Protein AF-A0A314XGK0-F1 (afdb_monomer_lite)

pLDDT: mean 71.23, std 17.17, range [35.41, 93.19]

Organism: NCBI:txid2094558

Structure (mmCIF, N/CA/C/O backbone):
data_AF-A0A314XGK0-F1
#
_entry.id   AF-A0A314XGK0-F1
#
loop_
_atom_site.group_PDB
_atom_site.id
_atom_site.type_symbol
_atom_site.label_atom_id
_atom_site.label_alt_id
_atom_site.label_comp_id
_atom_site.label_asym_id
_atom_site.label_entity_id
_atom_site.label_seq_id
_atom_site.pdbx_PDB_ins_code
_atom_site.Cartn_x
_atom_site.Cartn_y
_atom_site.Cartn_z
_atom_site.occupancy
_atom_site.B_iso_or_equiv
_atom_site.auth_seq_id
_atom_site.auth_comp_id
_atom_site.auth_asym_id
_atom_site.auth_atom_id
_atom_site.pdbx_PDB_model_num
ATOM 1 N N . MET A 1 1 ? -36.079 16.507 51.668 1.00 37.91 1 MET A N 1
ATOM 2 C CA . MET A 1 1 ? -36.231 15.730 50.423 1.00 37.91 1 MET A CA 1
ATOM 3 C C . MET A 1 1 ? -34.972 15.984 49.620 1.00 37.91 1 MET A C 1
ATOM 5 O O . MET A 1 1 ? -34.804 17.100 49.151 1.00 37.91 1 MET A O 1
ATOM 9 N N . ASN A 1 2 ? -34.054 15.017 49.591 1.00 41.25 2 ASN A N 1
ATOM 10 C CA . ASN A 1 2 ? -32.813 15.105 48.821 1.00 41.25 2 ASN A CA 1
ATOM 11 C C . ASN A 1 2 ? -33.102 14.506 47.443 1.00 41.25 2 ASN A C 1
ATOM 13 O O . ASN A 1 2 ? -33.451 13.330 47.365 1.00 41.25 2 ASN A O 1
ATOM 17 N N . GLY A 1 3 ? -33.053 15.331 46.400 1.00 44.31 3 GLY A N 1
ATOM 18 C CA . GLY A 1 3 ? -33.114 14.877 45.015 1.00 44.31 3 GLY A CA 1
ATOM 19 C C . GLY A 1 3 ? -31.699 14.581 44.547 1.00 44.31 3 GLY A C 1
ATOM 20 O O . GLY A 1 3 ? -30.918 15.507 44.353 1.00 44.31 3 GLY A O 1
ATOM 21 N N . GLU A 1 4 ? -31.358 13.303 44.436 1.00 52.06 4 GLU A N 1
ATOM 22 C CA . GLU A 1 4 ? -30.161 12.863 43.727 1.00 52.06 4 GLU A CA 1
ATOM 23 C C . GLU A 1 4 ? -30.485 12.902 42.233 1.00 52.06 4 GLU A C 1
ATOM 25 O O . GLU A 1 4 ? -31.260 12.092 41.723 1.00 52.06 4 GLU A O 1
ATOM 30 N N . GLU A 1 5 ? -29.959 13.911 41.545 1.00 52.94 5 GLU A N 1
ATOM 31 C CA . GLU A 1 5 ? -30.041 14.005 40.092 1.00 52.94 5 GLU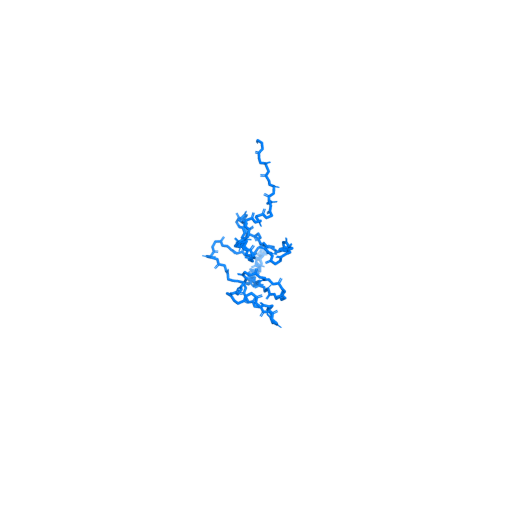 A CA 1
ATOM 32 C C . GLU A 1 5 ? -29.028 13.028 39.494 1.00 52.94 5 GLU A C 1
ATOM 34 O O . GLU A 1 5 ? -27.817 13.249 39.506 1.00 52.94 5 GLU A O 1
ATOM 39 N N . ASN A 1 6 ? -29.554 11.899 39.029 1.00 48.62 6 ASN A N 1
ATOM 40 C CA . ASN A 1 6 ? -28.810 10.845 38.364 1.00 48.62 6 ASN A CA 1
ATOM 41 C C . ASN A 1 6 ? -28.422 11.338 36.957 1.00 48.62 6 ASN A C 1
ATOM 43 O O . ASN A 1 6 ? -29.228 11.295 36.029 1.00 48.62 6 ASN A O 1
ATOM 47 N N . PHE A 1 7 ? -27.210 11.877 36.812 1.00 49.81 7 PHE A N 1
ATOM 48 C CA . PHE A 1 7 ? -26.617 12.164 35.506 1.00 49.81 7 PHE A CA 1
ATOM 49 C C . PHE A 1 7 ? -26.160 10.840 34.886 1.00 49.81 7 PHE A C 1
ATOM 51 O O . PHE A 1 7 ? -25.028 10.398 35.074 1.00 49.81 7 PHE A O 1
ATOM 58 N N . GLU A 1 8 ? -27.065 10.185 34.164 1.00 53.44 8 GLU A N 1
ATOM 59 C CA . GLU A 1 8 ? -26.702 9.113 33.244 1.00 53.44 8 GLU A CA 1
ATOM 60 C C . GLU A 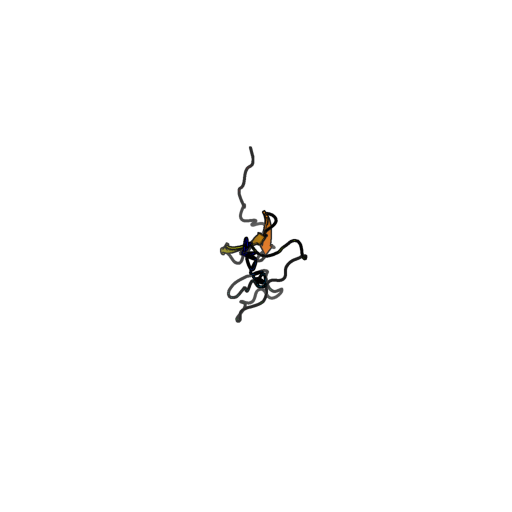1 8 ? -25.984 9.758 32.054 1.00 53.44 8 GLU A C 1
ATOM 62 O O . GLU A 1 8 ? -26.595 10.320 31.146 1.00 53.44 8 GLU A O 1
ATOM 67 N N . GLU A 1 9 ? -24.654 9.765 32.123 1.00 55.84 9 GLU A N 1
ATOM 68 C CA . GLU A 1 9 ? -23.783 10.188 31.036 1.00 55.84 9 GLU A CA 1
ATOM 69 C C . GLU A 1 9 ? -24.006 9.224 29.862 1.00 55.84 9 GLU A C 1
ATOM 71 O O . GLU A 1 9 ? -23.566 8.074 29.866 1.00 55.84 9 GLU A O 1
ATOM 76 N N . GLU A 1 10 ? -24.794 9.675 28.889 1.00 54.50 10 GLU A N 1
ATOM 77 C CA . GLU A 1 10 ? -25.159 8.925 27.695 1.00 54.50 10 GLU A CA 1
ATOM 78 C C . GLU A 1 10 ? -23.894 8.707 26.848 1.00 54.50 10 GLU A C 1
ATOM 80 O O . GLU A 1 10 ? -23.490 9.547 26.039 1.00 54.50 10 GLU A O 1
ATOM 85 N N . VAL A 1 11 ? -23.212 7.584 27.083 1.00 62.22 11 VAL A N 1
ATOM 86 C CA . VAL A 1 11 ? -22.030 7.178 26.319 1.00 62.22 11 VAL A CA 1
ATOM 87 C C . VAL A 1 11 ? -22.475 6.895 24.886 1.00 62.22 11 VAL A C 1
ATOM 89 O O . VAL A 1 11 ? -22.950 5.806 24.562 1.00 62.22 11 VAL A O 1
ATOM 92 N N . LYS A 1 12 ? -22.329 7.888 24.006 1.00 60.94 12 LYS A N 1
ATOM 93 C CA . LYS A 1 12 ? -22.464 7.712 22.560 1.00 60.94 12 LYS A CA 1
ATOM 94 C C . LYS A 1 12 ? -21.389 6.734 22.092 1.00 60.94 12 LYS A C 1
ATOM 96 O O . LYS A 1 12 ? -20.236 7.113 21.906 1.00 60.94 12 LYS A O 1
ATOM 101 N N . MET A 1 13 ? -21.768 5.473 21.904 1.00 59.44 13 MET A N 1
ATOM 102 C CA . MET A 1 13 ? -20.959 4.535 21.135 1.00 59.44 13 MET A CA 1
ATOM 103 C C . MET A 1 13 ? -20.929 5.036 19.690 1.00 59.44 13 MET A C 1
ATOM 105 O O . MET A 1 13 ? -21.920 4.935 18.968 1.00 59.44 13 MET A O 1
ATOM 109 N N . GLU A 1 14 ? -19.816 5.642 19.281 1.00 65.12 14 GLU A N 1
ATOM 110 C CA . GLU A 1 14 ? -19.561 5.872 17.865 1.00 65.12 14 GLU A CA 1
ATOM 111 C C . GLU A 1 14 ? -19.382 4.505 17.200 1.00 65.12 14 GLU A C 1
ATOM 113 O O . GLU A 1 14 ? -18.463 3.760 17.539 1.00 65.12 14 GLU A O 1
ATOM 118 N N . GLU A 1 15 ? -20.283 4.152 16.279 1.00 67.81 15 GLU A N 1
ATOM 119 C CA . GLU A 1 15 ? -20.070 3.003 15.400 1.00 67.81 15 GLU A CA 1
ATOM 120 C C . GLU A 1 15 ? -18.752 3.203 14.651 1.00 67.81 15 GLU A C 1
ATOM 122 O O . GLU A 1 15 ? -18.566 4.183 13.918 1.00 67.81 15 GLU A O 1
ATOM 127 N N . GLU A 1 16 ? -17.829 2.266 14.846 1.00 68.19 16 GLU A N 1
ATOM 128 C CA . GLU A 1 16 ? -16.545 2.266 14.168 1.00 68.19 16 GLU A CA 1
ATOM 129 C C . GLU A 1 16 ? -16.799 2.065 12.668 1.00 68.19 16 GLU A C 1
ATOM 131 O O . GLU A 1 16 ? -17.145 0.977 12.205 1.00 68.19 16 GLU A O 1
ATOM 136 N N . LYS A 1 17 ? -16.709 3.152 11.893 1.00 77.06 17 LYS A N 1
ATOM 137 C CA . LYS A 1 17 ? -16.924 3.095 10.445 1.00 77.06 17 LYS A CA 1
ATOM 138 C C . LYS A 1 17 ? -15.896 2.160 9.824 1.00 77.06 17 LYS A C 1
ATOM 140 O O . LYS A 1 17 ? -14.692 2.368 9.980 1.00 77.06 17 LYS A O 1
ATOM 145 N N . GLU A 1 18 ? -16.377 1.178 9.067 1.00 82.06 18 GLU A N 1
ATOM 146 C CA . GLU A 1 18 ? -15.515 0.273 8.318 1.00 82.06 18 GLU A CA 1
ATOM 147 C C . GLU A 1 18 ? -14.613 1.079 7.374 1.00 82.06 18 GLU A C 1
ATOM 149 O O . GLU A 1 18 ? -15.072 1.847 6.521 1.00 82.06 18 GLU A O 1
ATOM 154 N N . LYS A 1 19 ? -13.301 0.931 7.551 1.00 88.25 19 LYS A N 1
ATOM 155 C CA . LYS A 1 19 ? -12.306 1.572 6.694 1.00 88.25 19 LYS A CA 1
ATOM 156 C C . LYS A 1 19 ? -12.119 0.708 5.453 1.00 88.25 19 LYS A C 1
ATOM 158 O O . LYS A 1 19 ? -11.884 -0.491 5.563 1.00 88.25 19 LYS A O 1
ATOM 163 N N . VAL A 1 20 ? -12.163 1.320 4.271 1.00 90.75 20 VAL A N 1
ATOM 164 C CA . VAL A 1 20 ? -11.937 0.636 2.989 1.00 90.75 20 VAL A CA 1
ATOM 165 C C . VAL A 1 20 ? -10.803 1.327 2.247 1.00 90.75 20 VAL A C 1
ATOM 167 O O . VAL A 1 20 ? -10.788 2.551 2.123 1.00 90.75 20 VAL A O 1
ATOM 170 N N . VAL A 1 21 ? -9.858 0.538 1.737 1.00 90.00 21 VAL A N 1
ATOM 171 C CA . VAL A 1 21 ? -8.734 1.033 0.937 1.00 90.00 21 VAL A CA 1
ATOM 172 C C . VAL A 1 21 ? -8.999 0.772 -0.539 1.00 90.00 21 VAL A C 1
ATOM 174 O O . VAL A 1 21 ? -9.359 -0.337 -0.938 1.00 90.00 21 VAL A O 1
ATOM 177 N N . PHE A 1 22 ? -8.773 1.800 -1.355 1.00 91.31 22 PHE A N 1
ATOM 178 C CA . PHE A 1 22 ? -8.857 1.729 -2.809 1.00 91.31 22 PHE A CA 1
ATOM 179 C C . PHE A 1 22 ? -7.493 1.991 -3.443 1.00 91.31 22 PHE A C 1
ATOM 181 O O . PHE A 1 22 ? -6.711 2.801 -2.951 1.00 91.31 22 PHE A O 1
ATOM 188 N N . MET A 1 23 ? -7.236 1.339 -4.574 1.00 87.75 23 MET A N 1
ATOM 189 C CA . MET A 1 23 ? -6.052 1.549 -5.403 1.00 87.75 23 MET A CA 1
ATOM 190 C C . MET A 1 23 ? -6.449 1.732 -6.872 1.00 87.75 23 MET A C 1
ATOM 192 O O . MET A 1 23 ? -7.405 1.115 -7.346 1.00 87.75 23 MET A O 1
ATOM 196 N N . TRP A 1 24 ? -5.730 2.590 -7.594 1.00 90.75 24 TRP A N 1
ATOM 197 C CA . TRP A 1 24 ? -5.895 2.805 -9.033 1.00 90.75 24 TRP A CA 1
ATOM 198 C C . TRP A 1 24 ? -4.614 3.390 -9.646 1.00 90.75 24 TRP A C 1
ATOM 200 O O . TRP A 1 24 ? -3.699 3.795 -8.930 1.00 90.75 24 TRP A O 1
ATOM 210 N N . GLY A 1 25 ? -4.541 3.442 -10.976 1.00 87.88 25 GLY A N 1
ATOM 211 C CA . GLY A 1 25 ? -3.376 3.930 -11.711 1.00 87.88 25 GLY A CA 1
ATOM 212 C C . GLY A 1 25 ? -2.367 2.830 -12.047 1.00 87.88 25 GLY A C 1
ATOM 213 O O . GLY A 1 25 ? -2.719 1.661 -12.217 1.00 87.88 25 GLY A O 1
ATOM 214 N N . TYR A 1 26 ? -1.100 3.216 -12.208 1.00 83.00 26 TYR A N 1
ATOM 215 C CA . TYR A 1 26 ? -0.036 2.303 -12.625 1.00 83.00 26 TYR A CA 1
ATOM 216 C C . TYR A 1 26 ? 0.558 1.548 -11.429 1.00 83.00 26 TYR A C 1
ATOM 218 O O . TYR A 1 26 ? 1.453 2.043 -10.745 1.00 83.00 26 TYR A O 1
ATOM 226 N N . LEU A 1 27 ? 0.040 0.342 -11.189 1.00 78.00 27 LEU A N 1
ATOM 227 C CA . LEU A 1 27 ? 0.460 -0.574 -10.124 1.00 78.00 27 LEU A CA 1
ATOM 228 C C . LEU A 1 27 ? 0.788 -1.947 -10.736 1.00 78.00 27 LEU A C 1
ATOM 230 O O . LEU A 1 27 ? 0.018 -2.899 -10.574 1.00 78.00 27 LEU A O 1
ATOM 234 N N . PRO A 1 28 ? 1.883 -2.056 -11.517 1.00 68.19 28 PRO A N 1
ATOM 235 C CA . PRO A 1 28 ? 2.373 -3.344 -12.004 1.00 68.19 28 PRO A CA 1
ATOM 236 C C . PRO A 1 28 ? 2.492 -4.314 -10.821 1.00 68.19 28 PRO A C 1
ATOM 238 O O . PRO A 1 28 ? 2.972 -3.931 -9.768 1.00 68.19 28 PRO A O 1
ATOM 241 N N . GLY A 1 29 ? 1.978 -5.536 -10.949 1.00 70.25 29 GLY A N 1
ATOM 242 C CA . GLY A 1 29 ? 1.889 -6.501 -9.840 1.00 70.25 29 GLY A CA 1
ATOM 243 C C . GLY A 1 29 ? 0.528 -6.555 -9.137 1.00 70.25 29 GLY A C 1
ATOM 244 O O . GLY A 1 29 ? 0.206 -7.574 -8.537 1.00 70.25 29 GLY A O 1
ATOM 245 N N . ALA A 1 30 ? -0.329 -5.538 -9.285 1.00 71.38 30 ALA A N 1
ATOM 246 C CA . ALA A 1 30 ? -1.720 -5.613 -8.820 1.00 71.38 30 ALA A CA 1
ATOM 247 C C . ALA A 1 30 ? -2.603 -6.512 -9.706 1.00 71.38 30 ALA A C 1
ATOM 249 O O . ALA A 1 30 ? -3.591 -7.077 -9.243 1.00 71.38 30 ALA A O 1
ATOM 250 N N . LEU A 1 31 ? -2.249 -6.634 -10.990 1.00 72.31 31 LEU A N 1
ATOM 251 C CA . LEU A 1 31 ? -2.931 -7.471 -11.975 1.00 72.31 31 LEU A CA 1
ATOM 252 C C . LEU A 1 31 ? -1.930 -8.390 -12.687 1.00 72.31 31 LEU A C 1
ATOM 254 O O . LEU A 1 31 ? -0.836 -7.924 -13.026 1.00 72.31 31 LEU A O 1
ATOM 258 N N . PRO A 1 32 ? -2.317 -9.636 -13.036 1.00 73.94 32 PRO A N 1
ATOM 259 C CA . PRO A 1 32 ? -1.463 -10.545 -13.807 1.00 73.94 32 PRO A CA 1
ATOM 260 C C . PRO A 1 32 ? -0.983 -9.944 -15.134 1.00 73.94 32 PRO A C 1
ATOM 262 O O . PRO A 1 32 ? 0.143 -10.172 -15.559 1.00 73.94 32 PRO A O 1
ATOM 265 N N . GLN A 1 33 ? -1.828 -9.129 -15.772 1.00 78.31 33 GLN A N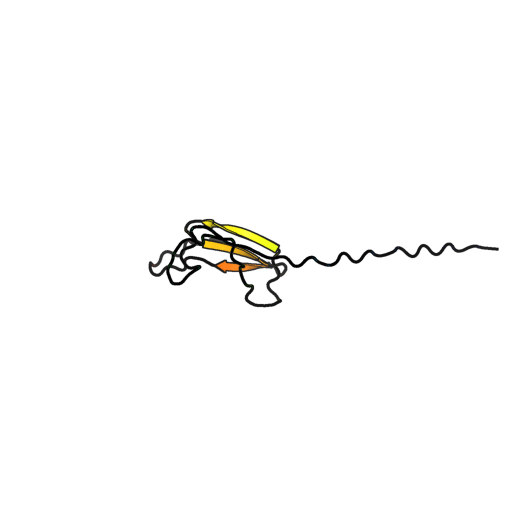 1
ATOM 266 C CA . GLN A 1 33 ? -1.548 -8.500 -17.065 1.00 78.31 33 GLN A CA 1
ATOM 267 C C . GLN A 1 33 ? -0.700 -7.222 -16.960 1.00 78.31 33 GLN A C 1
ATOM 269 O O . GLN A 1 33 ? -0.358 -6.639 -17.984 1.00 78.31 33 GLN A O 1
ATOM 274 N N . ARG A 1 34 ? -0.382 -6.759 -15.739 1.00 78.25 34 ARG A N 1
ATOM 275 C CA . ARG A 1 34 ? 0.369 -5.515 -15.460 1.00 78.25 34 ARG A CA 1
ATOM 276 C C . ARG A 1 34 ? -0.209 -4.250 -16.108 1.00 78.25 34 ARG A C 1
ATOM 278 O O . ARG A 1 34 ? 0.474 -3.233 -16.203 1.00 78.25 34 ARG A O 1
ATOM 285 N N . SER A 1 35 ? -1.467 -4.295 -16.534 1.00 84.50 35 SER A N 1
ATOM 286 C CA . SER A 1 35 ? -2.185 -3.142 -17.061 1.00 84.50 35 SER A CA 1
ATOM 287 C C . SER A 1 35 ? -2.500 -2.143 -15.940 1.00 84.50 35 SER A C 1
ATOM 289 O O . SER A 1 35 ? -2.748 -2.563 -14.806 1.00 84.50 35 SER A O 1
ATOM 291 N N . PRO A 1 36 ? -2.559 -0.833 -16.235 1.00 86.06 36 PRO A N 1
ATOM 292 C CA . PRO A 1 36 ? -3.039 0.153 -15.274 1.00 86.06 36 PRO A CA 1
ATOM 293 C C . PRO A 1 36 ? -4.466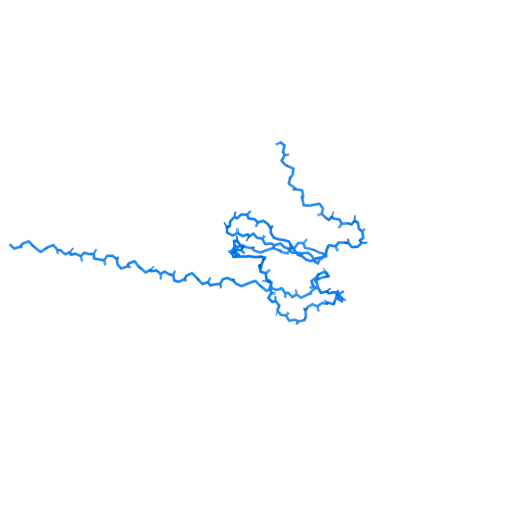 -0.158 -14.803 1.00 86.06 36 PRO A C 1
ATOM 295 O O . PRO A 1 36 ? -5.314 -0.581 -15.590 1.00 86.06 36 PRO A O 1
ATOM 298 N N . LEU A 1 37 ? -4.745 0.106 -13.528 1.00 86.38 37 LEU A N 1
ATOM 299 C CA . LEU A 1 37 ? -6.098 0.097 -12.982 1.00 86.38 37 LEU A CA 1
ATOM 300 C C . LEU A 1 37 ? -6.798 1.401 -13.378 1.00 86.38 37 LEU A C 1
ATOM 302 O O . LEU A 1 37 ? -6.411 2.480 -12.929 1.00 86.38 37 LEU A O 1
ATOM 306 N N . LEU A 1 38 ? -7.824 1.301 -14.222 1.00 91.69 38 LEU A N 1
ATOM 307 C CA . LEU A 1 38 ? -8.545 2.462 -14.762 1.00 91.69 38 LEU A CA 1
ATOM 308 C C . LEU A 1 38 ? -9.661 2.979 -13.841 1.00 91.69 38 LEU A C 1
ATOM 310 O O . LEU A 1 38 ? -10.245 4.026 -14.108 1.00 91.69 38 LEU A O 1
ATOM 314 N N . SER A 1 39 ? -9.956 2.260 -12.761 1.00 92.81 39 SER A N 1
ATOM 315 C CA . SER A 1 39 ? -10.984 2.609 -11.782 1.00 92.81 39 SER A CA 1
ATOM 316 C C . SER A 1 39 ? -10.535 2.243 -10.364 1.00 92.81 39 SER A C 1
ATOM 318 O O . SER A 1 39 ? -9.748 1.300 -10.208 1.00 92.81 39 SER A O 1
ATOM 320 N N . PRO A 1 40 ? -11.050 2.933 -9.326 1.00 93.19 40 PRO A N 1
ATOM 321 C CA . PRO A 1 40 ? -10.821 2.552 -7.936 1.00 93.19 40 PRO A CA 1
ATOM 322 C C . PRO A 1 40 ? -11.156 1.077 -7.709 1.00 93.19 40 PRO A C 1
ATOM 324 O O . PRO A 1 40 ? -12.264 0.628 -7.993 1.00 93.19 40 PRO A O 1
ATOM 327 N N . THR A 1 41 ? -10.180 0.320 -7.219 1.00 88.25 41 THR A N 1
ATOM 328 C CA . THR A 1 41 ? -10.297 -1.116 -6.947 1.00 88.25 41 THR A CA 1
ATOM 329 C C . THR A 1 41 ? -10.037 -1.368 -5.470 1.00 88.25 41 THR A C 1
ATOM 331 O O . THR A 1 41 ? -9.092 -0.813 -4.914 1.00 88.25 41 THR A O 1
ATOM 334 N N . ILE A 1 42 ? -10.873 -2.187 -4.831 1.00 88.94 42 ILE A N 1
ATOM 335 C CA . ILE A 1 42 ? -10.755 -2.496 -3.400 1.00 88.94 42 ILE A CA 1
ATOM 336 C C . ILE A 1 42 ? -9.485 -3.313 -3.144 1.00 88.94 42 ILE A C 1
ATOM 338 O O . ILE A 1 42 ? -9.276 -4.358 -3.766 1.00 88.94 42 ILE A O 1
ATOM 342 N N . VAL A 1 43 ? -8.677 -2.867 -2.182 1.00 86.19 43 VAL A N 1
ATOM 343 C CA . VAL A 1 43 ? -7.569 -3.644 -1.617 1.00 86.19 43 VAL A CA 1
ATOM 344 C C . VAL A 1 43 ? -8.130 -4.541 -0.521 1.00 86.19 43 VAL A C 1
ATOM 346 O O . VAL A 1 43 ? -8.729 -4.060 0.439 1.00 86.19 43 VAL A O 1
ATOM 349 N N . ARG A 1 44 ? -7.964 -5.858 -0.666 1.00 82.25 44 ARG A N 1
ATOM 350 C CA . ARG A 1 44 ? -8.442 -6.831 0.327 1.00 82.25 44 ARG A CA 1
ATOM 351 C C . ARG A 1 44 ? -7.404 -7.031 1.426 1.00 82.25 44 ARG A C 1
ATOM 353 O O . ARG A 1 44 ? -6.216 -7.153 1.133 1.00 82.25 44 ARG A O 1
ATOM 360 N N . THR A 1 45 ? -7.859 -7.105 2.673 1.00 73.62 45 THR A N 1
ATOM 361 C CA . THR A 1 45 ? -7.011 -7.503 3.799 1.00 73.62 45 THR A CA 1
ATOM 362 C C . THR A 1 45 ? -6.788 -9.023 3.782 1.00 73.62 45 THR A C 1
ATOM 364 O O . THR A 1 45 ? -7.673 -9.771 3.357 1.00 73.62 45 THR A O 1
ATOM 367 N N . PRO A 1 46 ? -5.626 -9.514 4.248 1.00 69.50 46 PRO A N 1
ATOM 368 C CA . PRO A 1 46 ? -5.374 -10.950 4.373 1.00 69.50 46 PRO A CA 1
ATOM 369 C C . PRO A 1 46 ? -6.091 -11.611 5.568 1.00 69.50 46 PRO A C 1
ATOM 371 O O . PRO A 1 46 ? -6.018 -12.828 5.710 1.00 69.50 46 PRO A O 1
ATOM 374 N N . GLY A 1 47 ? -6.792 -10.842 6.409 1.00 72.06 47 GLY A N 1
ATOM 375 C CA . GLY A 1 47 ? -7.499 -11.330 7.596 1.00 72.06 47 GLY A CA 1
ATOM 376 C C . GLY A 1 47 ? -8.129 -10.196 8.412 1.00 72.06 47 GLY A C 1
ATOM 377 O O . GLY A 1 47 ? -7.885 -9.017 8.139 1.00 72.06 47 GLY A O 1
ATOM 378 N N . ALA A 1 48 ? -8.945 -10.549 9.409 1.00 70.88 48 ALA A N 1
ATOM 379 C CA . ALA A 1 48 ? -9.632 -9.591 10.285 1.00 70.88 48 ALA A CA 1
ATOM 380 C C . ALA A 1 48 ? -8.664 -8.815 11.202 1.00 70.88 48 ALA A C 1
ATOM 382 O O . ALA A 1 48 ? -8.966 -7.713 11.642 1.00 70.88 48 ALA A O 1
ATOM 383 N N . GLU A 1 49 ? -7.469 -9.349 11.453 1.00 69.44 49 GLU A N 1
ATOM 384 C CA . GLU A 1 49 ? -6.410 -8.733 12.259 1.00 69.44 49 GLU A CA 1
ATOM 385 C C . GLU A 1 49 ? -5.651 -7.594 11.544 1.00 69.44 49 GLU A C 1
ATOM 387 O O . GLU A 1 49 ? -4.756 -6.964 12.125 1.00 69.44 49 GLU A O 1
ATOM 392 N N . TYR A 1 50 ? -6.005 -7.333 10.283 1.00 71.56 50 TYR A N 1
ATOM 393 C CA . TYR A 1 50 ? -5.382 -6.354 9.394 1.00 71.56 50 TYR A CA 1
ATOM 394 C C . TYR A 1 50 ? -6.303 -5.158 9.102 1.00 71.56 50 TYR A C 1
ATOM 396 O O . TYR A 1 50 ? -6.335 -4.663 7.977 1.00 71.56 50 TYR A O 1
ATOM 404 N N . THR A 1 51 ? -7.046 -4.673 10.102 1.00 86.50 51 THR A N 1
ATOM 405 C CA . THR A 1 51 ? -7.827 -3.429 9.987 1.00 86.50 51 THR A CA 1
ATOM 406 C C . THR A 1 51 ? -6.925 -2.261 9.602 1.00 86.50 51 THR A C 1
ATOM 408 O O . THR A 1 51 ? -5.853 -2.084 10.184 1.00 86.50 51 THR A O 1
ATOM 411 N N . TRP A 1 52 ? -7.350 -1.463 8.622 1.00 89.62 52 TRP A N 1
ATOM 412 C CA . TRP A 1 52 ? -6.553 -0.370 8.074 1.00 89.62 52 TRP A CA 1
ATOM 413 C C . TRP A 1 52 ? -6.365 0.772 9.069 1.00 89.62 52 TRP A C 1
ATOM 415 O O . TRP A 1 52 ? -7.330 1.269 9.644 1.00 89.62 52 TRP A O 1
ATOM 425 N N . LYS A 1 53 ? -5.129 1.246 9.205 1.00 91.12 53 LYS A N 1
ATOM 426 C CA . LYS A 1 53 ? -4.804 2.462 9.952 1.00 91.12 53 LYS A CA 1
ATOM 427 C C . LYS A 1 53 ? -4.429 3.603 9.021 1.00 91.12 53 LYS A C 1
ATOM 429 O O . LYS A 1 53 ? -4.996 4.684 9.132 1.00 91.12 53 LYS A O 1
ATOM 434 N N . ASP A 1 54 ? -3.496 3.341 8.110 1.00 92.19 54 ASP A N 1
ATOM 435 C CA . ASP A 1 54 ? -2.980 4.327 7.162 1.00 92.19 54 ASP A CA 1
ATOM 436 C C . ASP A 1 54 ? -2.432 3.647 5.896 1.00 92.19 54 ASP A C 1
ATOM 438 O O . ASP A 1 54 ? -2.112 2.453 5.917 1.00 92.19 54 ASP A O 1
ATOM 442 N N . VAL A 1 55 ? -2.319 4.396 4.797 1.00 90.69 55 VAL A N 1
ATOM 443 C CA . VAL A 1 55 ? -1.825 3.922 3.496 1.00 90.69 55 VAL A CA 1
ATOM 444 C C . VAL A 1 55 ? -0.802 4.886 2.907 1.00 90.69 55 VAL A C 1
ATOM 446 O O . VAL A 1 55 ? -0.939 6.103 3.000 1.00 90.69 55 VAL A O 1
ATOM 449 N N . CYS A 1 56 ? 0.210 4.351 2.229 1.00 87.50 56 CYS A N 1
ATOM 450 C CA . CYS A 1 56 ? 1.189 5.159 1.517 1.00 87.50 56 CYS A CA 1
ATOM 451 C C . CYS A 1 56 ? 1.557 4.560 0.154 1.00 87.50 56 CYS A C 1
ATOM 453 O O . CYS A 1 56 ? 1.614 3.344 -0.049 1.00 87.50 56 CYS A O 1
ATOM 455 N N . GLY A 1 57 ? 1.809 5.448 -0.810 1.00 82.00 57 GLY A N 1
ATOM 456 C CA . GLY A 1 57 ? 2.372 5.067 -2.101 1.00 82.00 57 GLY A CA 1
ATOM 457 C C . GLY A 1 57 ? 3.853 4.726 -1.947 1.00 82.00 57 GLY A C 1
ATOM 458 O O . GLY A 1 57 ? 4.612 5.508 -1.384 1.00 82.00 57 GLY A O 1
ATOM 459 N N . GLY A 1 58 ? 4.269 3.571 -2.458 1.00 69.12 58 GLY A N 1
ATOM 460 C CA . GLY A 1 58 ? 5.645 3.080 -2.372 1.00 69.12 58 GLY A CA 1
ATOM 461 C C . GLY A 1 58 ? 6.536 3.451 -3.562 1.00 69.12 58 GLY A C 1
ATOM 462 O O . GLY A 1 58 ? 7.727 3.159 -3.538 1.00 69.12 58 GLY A O 1
ATOM 463 N N . GLY A 1 59 ? 5.977 4.096 -4.596 1.00 69.56 59 GLY A N 1
ATOM 464 C CA . GLY A 1 59 ? 6.680 4.391 -5.852 1.00 69.56 59 GLY A CA 1
ATOM 465 C C . GLY A 1 59 ? 6.826 3.160 -6.757 1.00 69.56 59 GLY A C 1
ATOM 466 O O . GLY A 1 59 ? 6.611 2.033 -6.328 1.00 69.56 59 GLY A O 1
ATOM 467 N N . CYS A 1 60 ? 7.132 3.364 -8.044 1.00 72.81 60 CYS A N 1
ATOM 468 C CA . CYS A 1 60 ? 7.414 2.292 -9.023 1.00 72.81 60 CYS A CA 1
ATOM 469 C C . CYS A 1 60 ? 6.365 1.159 -9.122 1.00 72.81 60 CYS A C 1
ATOM 471 O O . CYS A 1 60 ? 6.692 0.044 -9.521 1.00 72.81 60 CYS A O 1
ATOM 473 N N . GLY A 1 61 ? 5.099 1.431 -8.787 1.00 75.31 61 GLY A N 1
ATOM 474 C CA . GLY A 1 61 ? 4.044 0.415 -8.791 1.00 75.31 61 GLY A CA 1
ATOM 475 C C . GLY A 1 61 ? 3.916 -0.404 -7.509 1.00 75.31 61 GLY A C 1
ATOM 476 O O . GLY A 1 61 ? 3.253 -1.437 -7.526 1.00 75.31 61 GLY A O 1
ATOM 477 N N . PHE A 1 62 ? 4.530 0.046 -6.417 1.00 77.25 62 PHE A N 1
ATOM 478 C CA . PHE A 1 62 ? 4.418 -0.526 -5.081 1.00 77.25 62 PHE A CA 1
ATOM 479 C C . PHE A 1 62 ? 3.573 0.367 -4.164 1.00 77.25 62 PHE A C 1
ATOM 481 O O . PHE A 1 62 ? 3.519 1.590 -4.333 1.00 77.25 62 PHE A O 1
ATOM 488 N N . ALA A 1 63 ? 2.924 -0.237 -3.175 1.00 83.19 63 ALA A N 1
ATOM 489 C CA . ALA A 1 63 ? 2.160 0.447 -2.142 1.00 83.19 63 ALA A CA 1
ATOM 490 C C . ALA A 1 63 ? 2.237 -0.317 -0.816 1.00 83.19 63 ALA A C 1
ATOM 492 O O . ALA A 1 63 ? 2.491 -1.526 -0.783 1.00 83.19 63 ALA A O 1
ATOM 493 N N . MET A 1 64 ? 2.031 0.410 0.280 1.00 87.25 64 MET A N 1
ATOM 494 C CA . MET A 1 64 ? 2.050 -0.143 1.628 1.00 87.25 64 MET A CA 1
ATOM 495 C C . MET A 1 64 ? 0.878 0.381 2.456 1.00 87.25 64 MET A C 1
ATOM 497 O O . MET A 1 64 ? 0.332 1.454 2.196 1.00 87.25 64 MET A O 1
ATOM 501 N N . ALA A 1 65 ? 0.534 -0.365 3.498 1.00 87.94 65 ALA A N 1
ATOM 502 C CA . ALA A 1 65 ? -0.387 0.058 4.536 1.00 87.94 65 ALA A CA 1
ATOM 503 C C . ALA A 1 65 ? 0.108 -0.355 5.918 1.00 87.94 65 ALA A C 1
ATOM 505 O O . ALA A 1 65 ? 0.802 -1.362 6.078 1.00 87.94 65 ALA A O 1
ATOM 506 N N . LEU A 1 66 ? -0.314 0.413 6.915 1.00 89.00 66 LEU A N 1
ATOM 507 C CA . LEU A 1 66 ? -0.179 0.090 8.325 1.00 89.00 66 LEU A CA 1
ATOM 508 C C . LEU A 1 66 ? -1.526 -0.426 8.838 1.00 89.00 66 LEU A C 1
ATOM 510 O O . LEU A 1 66 ? -2.562 0.194 8.580 1.00 89.00 66 LEU A O 1
ATOM 514 N N . SER A 1 67 ? -1.523 -1.542 9.565 1.00 88.19 67 SER A N 1
ATOM 515 C CA . SER A 1 67 ? -2.706 -2.003 10.293 1.00 88.19 67 SER A CA 1
ATOM 516 C C . SER A 1 67 ? -2.818 -1.346 11.670 1.00 88.19 67 SER A C 1
ATOM 518 O O . SER A 1 67 ? -1.831 -0.862 12.230 1.00 88.19 67 SER A O 1
ATOM 520 N N . GLU A 1 68 ? -4.004 -1.395 12.275 1.00 87.94 68 GLU A N 1
ATOM 521 C CA . GLU A 1 68 ? -4.205 -0.945 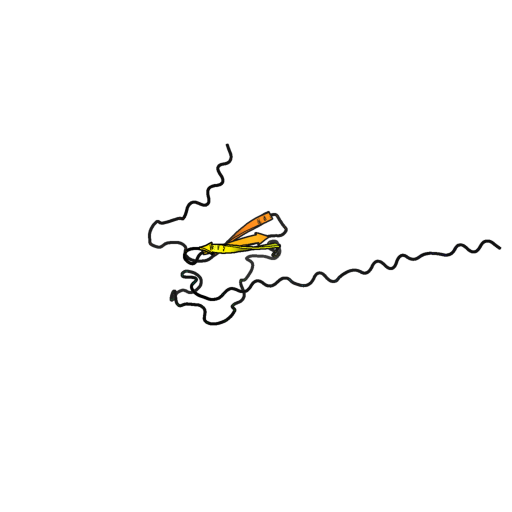13.662 1.00 87.94 68 GLU A CA 1
ATOM 522 C C . GLU A 1 68 ? -3.345 -1.730 14.662 1.00 87.94 68 GLU A C 1
ATOM 524 O O . GLU A 1 68 ? -2.845 -1.173 15.637 1.00 87.94 68 GLU A O 1
ATOM 529 N N . SER A 1 69 ? -3.079 -3.005 14.362 1.00 84.88 69 SER A N 1
ATOM 530 C CA . SER A 1 69 ? -2.171 -3.873 15.121 1.00 84.88 69 SER A CA 1
ATOM 531 C C . SER A 1 69 ? -0.678 -3.574 14.901 1.00 84.88 69 SER A C 1
ATOM 533 O O . SER A 1 69 ? 0.170 -4.237 15.497 1.00 84.88 69 SER A O 1
ATOM 535 N N . GLY A 1 70 ? -0.334 -2.599 14.051 1.00 86.62 70 GLY A N 1
ATOM 536 C CA . GLY A 1 70 ? 1.046 -2.204 13.756 1.00 86.62 70 GLY A CA 1
ATOM 537 C C . GLY A 1 70 ? 1.766 -3.087 12.730 1.00 86.62 70 GLY A C 1
ATOM 538 O O . GLY A 1 70 ? 2.980 -2.973 12.572 1.00 86.62 70 GLY A O 1
ATOM 539 N N . LYS A 1 71 ? 1.053 -3.972 12.024 1.00 84.25 71 LYS A N 1
ATOM 540 C CA . LYS A 1 71 ? 1.620 -4.790 10.943 1.00 84.25 71 LYS A CA 1
ATOM 541 C C . LYS A 1 71 ? 1.736 -3.961 9.664 1.00 84.25 71 LYS A C 1
ATOM 543 O O . LYS A 1 71 ? 0.849 -3.174 9.344 1.00 84.25 71 LYS A O 1
ATOM 548 N N . ILE A 1 72 ? 2.812 -4.186 8.912 1.00 85.56 72 ILE A N 1
ATOM 549 C CA . ILE A 1 72 ? 3.012 -3.592 7.586 1.00 85.56 72 ILE A CA 1
ATOM 550 C C . ILE A 1 72 ? 2.480 -4.567 6.537 1.00 85.56 72 ILE A C 1
ATOM 552 O O . ILE A 1 72 ? 2.843 -5.743 6.529 1.00 85.56 72 ILE A O 1
ATOM 556 N N . ILE A 1 73 ? 1.621 -4.067 5.658 1.00 82.94 73 ILE A N 1
ATOM 557 C CA . ILE A 1 73 ? 1.046 -4.794 4.528 1.00 82.94 73 ILE A CA 1
ATOM 558 C C . ILE A 1 73 ? 1.614 -4.166 3.262 1.00 82.94 73 ILE A C 1
ATOM 560 O O . ILE A 1 73 ? 1.655 -2.942 3.149 1.00 82.94 73 ILE A O 1
ATOM 564 N N . THR A 1 74 ? 2.054 -4.984 2.313 1.00 81.31 74 THR A N 1
ATOM 565 C CA . THR A 1 74 ? 2.675 -4.519 1.072 1.00 81.31 74 THR A CA 1
ATOM 566 C C . THR A 1 74 ? 2.020 -5.175 -0.138 1.00 81.31 74 THR A C 1
ATOM 568 O O . THR A 1 74 ? 1.611 -6.335 -0.080 1.00 81.31 74 THR A O 1
ATOM 571 N N . TRP A 1 75 ? 1.886 -4.434 -1.237 1.00 78.06 75 TRP A N 1
ATOM 572 C CA . TRP A 1 75 ? 1.398 -4.963 -2.513 1.00 78.06 75 TRP A CA 1
ATOM 573 C C . TRP A 1 75 ? 1.952 -4.166 -3.694 1.00 78.06 75 TRP A C 1
ATOM 575 O O . TRP A 1 75 ? 2.487 -3.067 -3.540 1.00 78.06 75 TRP A O 1
ATOM 585 N N . GLY A 1 76 ? 1.800 -4.719 -4.895 1.00 74.94 76 GLY A N 1
ATOM 586 C CA . GLY A 1 76 ? 2.351 -4.148 -6.119 1.00 74.94 76 GLY A CA 1
ATOM 587 C C . GLY A 1 76 ? 3.511 -4.977 -6.651 1.00 74.94 76 GLY A C 1
ATOM 588 O O . GLY A 1 76 ? 3.550 -6.187 -6.438 1.00 74.94 76 GLY A O 1
ATOM 589 N N . SER A 1 77 ? 4.416 -4.344 -7.393 1.00 65.88 77 SER A N 1
ATOM 590 C CA . SER A 1 77 ? 5.405 -5.054 -8.208 1.00 65.88 77 SER A CA 1
ATOM 591 C C . SER A 1 77 ? 6.445 -5.759 -7.343 1.00 65.88 77 SER A C 1
ATOM 593 O O . SER A 1 77 ? 7.473 -5.178 -7.009 1.00 65.88 77 SER A O 1
ATOM 595 N N . THR A 1 78 ? 6.209 -7.029 -7.026 1.00 60.28 78 THR A N 1
ATOM 596 C CA . THR A 1 78 ? 7.282 -7.968 -6.707 1.00 60.28 78 THR A CA 1
ATOM 597 C C . THR A 1 78 ? 7.938 -8.344 -8.028 1.00 60.28 78 THR A C 1
ATOM 599 O O . THR A 1 78 ? 7.292 -8.803 -8.967 1.00 60.28 78 THR A O 1
ATOM 602 N N . ASP A 1 79 ? 9.203 -8.014 -8.134 1.00 57.84 79 ASP A N 1
ATOM 603 C CA . ASP A 1 79 ? 10.055 -8.134 -9.293 1.00 57.84 79 ASP A CA 1
ATOM 604 C C . ASP A 1 79 ? 10.205 -9.578 -9.803 1.00 57.84 79 ASP A C 1
ATOM 606 O O . ASP A 1 79 ? 10.694 -10.455 -9.104 1.00 57.84 79 ASP A O 1
ATOM 610 N N . ASP A 1 80 ? 9.953 -9.780 -11.100 1.00 52.66 80 ASP A N 1
ATOM 611 C CA . ASP A 1 80 ? 10.614 -10.849 -11.873 1.00 52.66 80 ASP A CA 1
ATOM 612 C C . ASP A 1 80 ? 12.065 -10.447 -12.251 1.00 52.66 80 ASP A C 1
ATOM 614 O O . ASP A 1 80 ? 12.711 -11.106 -13.063 1.00 52.66 80 ASP A O 1
ATOM 618 N N . LEU A 1 81 ? 12.562 -9.306 -11.745 1.00 52.12 81 LEU A N 1
ATOM 619 C CA . LEU A 1 81 ? 13.778 -8.617 -12.207 1.00 52.12 81 LEU A CA 1
ATOM 620 C C . LEU A 1 81 ? 14.875 -8.447 -11.137 1.00 52.12 81 LEU A C 1
ATOM 622 O O . LEU A 1 81 ? 15.879 -7.792 -11.412 1.00 52.12 81 LEU A O 1
ATOM 626 N N . GLY A 1 82 ? 14.727 -9.010 -9.936 1.00 46.78 82 GLY A N 1
ATOM 627 C CA . GLY A 1 82 ? 15.757 -8.948 -8.887 1.00 46.78 82 GLY A CA 1
ATOM 628 C C . GLY A 1 82 ? 15.997 -7.554 -8.276 1.00 46.78 82 GLY A C 1
ATOM 629 O O . GLY A 1 82 ? 17.054 -7.324 -7.692 1.00 46.78 82 GLY A O 1
ATOM 630 N N . GLN A 1 83 ? 15.059 -6.614 -8.419 1.00 43.41 83 GLN A N 1
ATOM 631 C CA . GLN A 1 83 ? 15.085 -5.310 -7.760 1.00 43.41 83 GLN A CA 1
ATOM 632 C C . GLN A 1 83 ? 14.034 -5.221 -6.649 1.00 43.41 83 GLN A C 1
ATOM 634 O O . GLN A 1 83 ? 12.987 -4.591 -6.800 1.00 43.41 83 GLN A O 1
ATOM 639 N N . SER A 1 84 ? 14.361 -5.779 -5.483 1.00 43.94 84 SER A N 1
ATOM 640 C CA . SER A 1 84 ? 13.742 -5.351 -4.232 1.00 43.94 84 SER A CA 1
ATOM 641 C C . SER A 1 84 ? 14.239 -3.937 -3.919 1.00 43.94 84 SER A C 1
ATOM 643 O O . SER A 1 84 ? 15.413 -3.751 -3.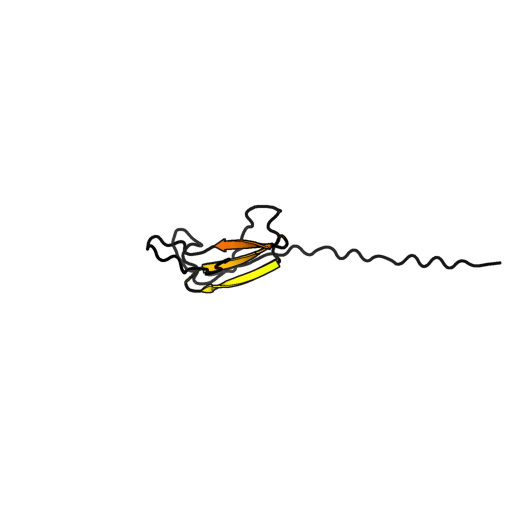578 1.00 43.94 84 SER A O 1
ATOM 645 N N . TYR A 1 85 ? 13.384 -2.922 -4.022 1.00 46.94 85 TYR A N 1
ATOM 646 C CA . TYR A 1 85 ? 13.704 -1.628 -3.424 1.00 46.94 85 TYR A CA 1
ATOM 647 C C . TYR A 1 85 ? 13.779 -1.839 -1.910 1.00 46.94 85 TYR A C 1
ATOM 649 O O . TYR A 1 85 ? 12.781 -2.121 -1.255 1.00 46.94 85 TYR A O 1
ATOM 657 N N . VAL A 1 86 ? 15.000 -1.801 -1.378 1.00 40.88 86 VAL A N 1
ATOM 658 C CA . VAL A 1 86 ? 15.310 -2.017 0.036 1.00 40.88 86 VAL A CA 1
ATOM 659 C C . VAL A 1 86 ? 14.412 -1.127 0.902 1.00 40.88 86 VAL A C 1
ATOM 661 O O . VAL A 1 86 ? 14.605 0.086 0.952 1.00 40.88 86 VAL A O 1
ATOM 664 N N . THR A 1 87 ? 13.465 -1.713 1.641 1.00 44.69 87 THR A N 1
ATOM 665 C CA . THR A 1 87 ? 12.827 -1.030 2.773 1.00 44.69 87 THR A CA 1
ATOM 666 C C . THR A 1 87 ? 13.809 -1.092 3.944 1.00 44.69 87 THR A C 1
ATOM 668 O O . THR A 1 87 ? 13.821 -2.049 4.718 1.00 44.69 87 THR A O 1
ATOM 671 N N . SER A 1 88 ? 14.729 -0.128 4.029 1.00 40.44 88 SER A N 1
ATOM 672 C CA . SER A 1 88 ? 15.727 -0.109 5.102 1.00 40.44 88 SER A CA 1
ATOM 673 C C . SER A 1 88 ? 15.083 0.325 6.417 1.00 40.44 88 SER A C 1
ATOM 675 O O . SER A 1 88 ? 14.819 1.504 6.632 1.00 40.44 88 SER A O 1
ATOM 677 N N . GLY A 1 89 ? 14.887 -0.637 7.314 1.00 36.53 89 GLY A N 1
ATOM 678 C CA . GLY A 1 89 ? 14.840 -0.427 8.755 1.00 36.53 89 GLY A CA 1
ATOM 679 C C . GLY A 1 89 ? 15.875 -1.343 9.399 1.00 36.53 89 GLY A C 1
ATOM 680 O O . GLY A 1 89 ? 15.534 -2.435 9.848 1.00 36.53 89 GLY A O 1
ATOM 681 N N . LYS A 1 90 ? 17.156 -0.948 9.397 1.00 35.41 90 LYS A N 1
ATOM 682 C CA . LYS A 1 90 ? 18.164 -1.638 10.214 1.00 35.41 90 LYS A CA 1
ATOM 683 C C . LYS A 1 90 ? 17.788 -1.445 11.683 1.00 35.41 90 LYS A C 1
ATOM 685 O O . LYS A 1 90 ? 17.911 -0.339 12.197 1.00 35.41 90 LYS A O 1
ATOM 690 N N . HIS A 1 91 ? 17.371 -2.516 12.346 1.00 40.22 91 HIS A N 1
ATOM 691 C CA . HIS A 1 91 ? 17.528 -2.606 13.792 1.00 40.22 91 HIS A CA 1
ATOM 692 C C . HIS A 1 91 ? 18.996 -2.965 14.047 1.00 40.22 91 HIS A C 1
ATOM 694 O O . HIS A 1 91 ? 19.495 -3.938 13.475 1.00 40.22 91 HIS A O 1
ATOM 700 N N . GLY A 1 92 ? 19.695 -2.104 14.788 1.00 38.22 92 GLY A N 1
ATOM 701 C CA . GLY A 1 92 ? 20.986 -2.425 15.397 1.00 38.22 92 GLY A CA 1
ATOM 702 C C . GLY A 1 92 ? 20.791 -3.201 16.688 1.00 38.22 92 GLY A C 1
ATOM 703 O O . GLY A 1 92 ? 19.708 -3.043 17.294 1.00 38.22 92 GLY A O 1
#

InterPro domains:
  IPR009091 Regulator of chromosome condensation 1/beta-lactamase-inhibitor protein II [SSF50985] (21-78)

Radius of gyration: 21.32 Å; chains: 1; bounding box: 57×27×68 Å

Sequence (92 aa):
MNGEENFEEEVKMEEEKEKVVFMWGYLPGALPQRSPLLSPTIVRTPGAEYTWKDVCGGGCGFAMALSESGKIITWGSTDDLGQSYVTSGKHG

Foldseek 3Di:
DDDDDDPPPPPPPDDPPQDWDWDFAQQQQPDPVSDTRPDTDTDDDPDPQFRFDDWDDPPPNKIWTAGPNRDIDITGDPDPPPDDPDPDDDDD

Secondary structure (DSSP, 8-state):
----------------PPP--EEEE--TTSSTT---EEEEEEPPPSSTT--EEEEEEEETTEEEEEETTS-EEEEE---SSS----------